Protein AF-A0A139DCT4-F1 (afdb_monomer_lite)

pLDDT: mean 80.76, std 13.44, range [43.94, 94.69]

Foldseek 3Di:
DDPDPDPVPPDPDPVVVVVVCCCVCPVPVVVVVVLVVVPVLDDPQLNVLVVLVPVLVVVVVCCVPVVDPDPVVVSVVSVVVSVVSVVVVCVVPVPSVVVPDDD

Structure (mmCIF, N/CA/C/O backbone):
data_AF-A0A139DCT4-F1
#
_entry.id   AF-A0A139DCT4-F1
#
loop_
_atom_site.group_PDB
_atom_site.id
_atom_site.type_symbol
_atom_site.label_atom_id
_atom_site.label_alt_id
_atom_site.label_comp_id
_atom_site.label_asym_id
_atom_site.label_entity_id
_atom_site.label_seq_id
_atom_site.pdbx_PDB_ins_code
_atom_site.Cartn_x
_atom_site.Cartn_y
_atom_site.Cartn_z
_atom_site.occupancy
_atom_site.B_iso_or_equiv
_atom_site.auth_seq_id
_atom_site.auth_comp_id
_atom_site.auth_asym_id
_atom_site.auth_atom_id
_atom_site.pdbx_PDB_model_num
ATOM 1 N N . MET A 1 1 ? -14.562 35.266 15.295 1.00 49.62 1 MET A N 1
ATOM 2 C CA . MET A 1 1 ? -15.262 34.018 15.676 1.00 49.62 1 MET A CA 1
ATOM 3 C C . MET A 1 1 ? -14.302 33.148 16.478 1.00 49.62 1 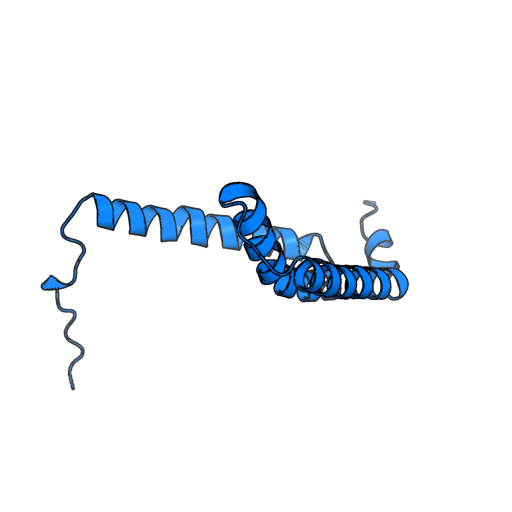MET A C 1
ATOM 5 O O . MET A 1 1 ? -13.310 32.714 15.906 1.00 49.62 1 MET A O 1
ATOM 9 N N . PRO A 1 2 ? -14.507 32.954 17.790 1.00 57.81 2 PRO A N 1
ATOM 10 C CA . PRO A 1 2 ? -13.629 32.113 18.595 1.00 57.81 2 PRO A CA 1
ATOM 11 C C . PRO A 1 2 ? -13.945 30.627 18.357 1.00 57.81 2 PRO A C 1
ATOM 13 O O . PRO A 1 2 ? -15.036 30.165 18.681 1.00 57.81 2 PRO A O 1
ATOM 16 N N . CYS A 1 3 ? -12.983 29.873 17.817 1.00 59.62 3 CYS A N 1
ATOM 17 C CA . CYS A 1 3 ? -12.980 28.406 17.863 1.00 59.62 3 CYS A CA 1
ATOM 18 C C . CYS A 1 3 ? -12.785 27.962 19.320 1.00 59.62 3 CYS A C 1
ATOM 20 O O . CYS A 1 3 ? -11.666 27.695 19.763 1.00 59.62 3 CYS A O 1
ATOM 22 N N . ARG A 1 4 ? -13.867 27.933 20.101 1.00 64.62 4 ARG A N 1
ATOM 23 C CA . ARG A 1 4 ? -13.858 27.348 21.442 1.00 64.62 4 ARG A CA 1
ATOM 24 C C . ARG A 1 4 ? -13.699 25.835 21.271 1.00 64.62 4 ARG A C 1
ATOM 26 O O . ARG A 1 4 ? -14.494 25.208 20.580 1.00 64.62 4 ARG A O 1
ATOM 33 N N . ARG A 1 5 ? -12.649 25.240 21.849 1.00 61.59 5 ARG A N 1
ATOM 34 C CA . ARG A 1 5 ? -12.577 23.776 21.984 1.00 61.59 5 ARG A CA 1
ATOM 35 C C . ARG A 1 5 ? -13.727 23.350 22.891 1.00 61.59 5 ARG A C 1
ATOM 37 O O . ARG A 1 5 ? -13.648 23.525 24.105 1.00 61.59 5 ARG A O 1
ATOM 44 N N . ASP A 1 6 ? -14.787 22.817 22.303 1.00 62.22 6 ASP A N 1
ATOM 45 C CA . ASP A 1 6 ? -15.909 22.265 23.050 1.00 62.22 6 ASP A CA 1
ATOM 46 C C . ASP A 1 6 ? -15.479 20.943 23.693 1.00 62.22 6 ASP A C 1
ATOM 48 O O . ASP A 1 6 ? -15.420 19.902 23.036 1.00 62.22 6 ASP A O 1
ATOM 52 N N . ALA A 1 7 ? -15.185 20.973 24.995 1.00 65.62 7 ALA A N 1
ATOM 53 C CA . ALA A 1 7 ? -14.826 19.781 25.768 1.00 65.62 7 ALA A CA 1
ATOM 54 C C . ALA A 1 7 ? -15.930 18.700 25.753 1.00 65.62 7 ALA A C 1
ATOM 56 O O . ALA A 1 7 ? -15.646 17.531 25.981 1.00 65.62 7 ALA A O 1
ATOM 57 N N . GLY A 1 8 ? -17.173 19.060 25.410 1.00 65.81 8 GLY A N 1
ATOM 58 C CA . GLY A 1 8 ? -18.281 18.116 25.219 1.00 65.81 8 GLY A CA 1
ATOM 59 C C . GLY A 1 8 ? -18.186 17.241 23.961 1.00 65.81 8 GLY A C 1
ATOM 60 O O . GLY A 1 8 ? -18.972 16.311 23.824 1.00 65.81 8 GLY A O 1
ATOM 61 N N . LYS A 1 9 ? -17.243 17.509 23.044 1.00 67.56 9 LYS A N 1
ATOM 62 C CA . LYS A 1 9 ? -16.959 16.654 21.873 1.00 67.56 9 LYS A CA 1
ATOM 63 C C . LYS A 1 9 ? -15.781 15.703 22.089 1.00 67.56 9 LYS A C 1
ATOM 65 O O . LYS A 1 9 ? -15.362 15.025 21.152 1.00 67.56 9 LYS A O 1
ATOM 70 N N . LEU A 1 10 ? -15.225 15.671 23.301 1.00 75.00 10 LEU A N 1
ATOM 71 C CA . LEU A 1 10 ? -14.213 14.689 23.663 1.00 75.00 10 LEU A CA 1
ATOM 72 C C . LEU A 1 10 ? -14.849 13.295 23.738 1.00 75.00 10 LEU A C 1
ATOM 74 O O . LEU A 1 10 ? -16.020 13.170 24.107 1.00 75.00 10 LEU A O 1
ATOM 78 N N . PRO A 1 11 ? -14.088 12.245 23.399 1.00 73.50 11 PRO A N 1
ATOM 79 C CA . PRO A 1 11 ? -14.596 10.896 23.491 1.00 73.50 11 PRO A CA 1
ATOM 80 C C . PRO A 1 11 ? -14.958 10.565 24.938 1.00 73.50 11 PRO A C 1
ATOM 82 O O . PRO A 1 11 ? -14.149 10.708 25.854 1.00 73.50 11 PRO A O 1
ATOM 85 N N . SER A 1 12 ? -16.201 10.151 25.142 1.00 80.00 12 SER A N 1
ATOM 86 C CA . SER A 1 12 ? -16.780 9.899 26.462 1.00 80.00 12 SER A CA 1
ATOM 87 C C . SER A 1 12 ? -16.707 8.427 26.861 1.00 80.00 12 SER A C 1
ATOM 89 O O . SER A 1 12 ? -16.908 8.095 28.026 1.00 80.00 12 SER A O 1
ATOM 91 N N . THR A 1 13 ? -16.391 7.537 25.915 1.00 88.25 13 THR A N 1
ATOM 92 C CA . THR A 1 13 ? -16.338 6.088 26.144 1.00 88.25 13 THR A CA 1
ATOM 93 C C . THR A 1 13 ? -14.915 5.537 25.996 1.00 88.25 13 THR A C 1
ATOM 95 O O . THR A 1 13 ? -14.175 5.992 25.116 1.00 88.25 13 THR A O 1
ATOM 98 N N . PRO A 1 14 ? -14.527 4.513 26.784 1.00 89.00 14 PRO A N 1
ATOM 99 C CA . PRO A 1 14 ? -13.235 3.836 26.639 1.00 89.00 14 PRO A CA 1
ATOM 100 C C . PRO A 1 14 ? -12.985 3.310 25.220 1.00 89.00 14 PRO A C 1
ATOM 102 O O . PRO A 1 14 ? -11.859 3.350 24.732 1.00 89.00 14 PRO A O 1
ATOM 105 N N . THR A 1 15 ? -14.039 2.883 24.519 1.00 89.81 15 THR A N 1
ATOM 106 C CA . THR A 1 15 ? -13.957 2.402 23.134 1.00 89.81 15 THR A CA 1
ATOM 107 C C . THR A 1 15 ? -13.519 3.493 22.161 1.00 89.81 15 THR A C 1
ATOM 109 O O . THR A 1 15 ? -12.676 3.237 21.308 1.00 89.81 15 THR A O 1
ATOM 112 N N . GLN A 1 16 ? -14.033 4.721 22.282 1.00 89.38 16 GLN A N 1
ATOM 113 C CA . GLN A 1 16 ? -13.613 5.818 21.402 1.00 89.38 16 GLN A CA 1
ATOM 114 C C . GLN A 1 16 ? -12.148 6.208 21.644 1.00 89.38 16 GLN A C 1
ATOM 116 O O . GLN A 1 16 ? -11.419 6.471 20.689 1.00 89.38 16 GLN A O 1
ATOM 121 N N . TRP A 1 17 ? -11.693 6.175 22.900 1.00 93.12 17 TRP A N 1
ATOM 122 C CA . TRP A 1 17 ? -10.274 6.337 23.229 1.00 93.12 17 TRP A CA 1
ATOM 123 C C . TRP A 1 17 ? -9.417 5.210 22.653 1.00 93.12 17 TRP A C 1
ATOM 125 O O . TRP A 1 17 ? -8.365 5.479 22.077 1.00 93.12 17 TRP A O 1
ATOM 135 N N . GLY A 1 18 ? -9.894 3.966 22.735 1.00 93.44 18 GLY A N 1
ATOM 136 C CA . GLY A 1 18 ? -9.250 2.809 22.115 1.00 93.44 18 GLY A CA 1
ATOM 137 C C . GLY A 1 18 ? -9.121 2.948 20.596 1.00 93.44 18 GLY A C 1
ATOM 138 O O . GLY A 1 18 ? -8.047 2.709 20.050 1.00 93.44 18 GLY A O 1
ATOM 139 N N . ILE A 1 19 ? -10.175 3.409 19.913 1.00 93.50 19 ILE A N 1
ATOM 140 C CA . ILE A 1 19 ? -10.151 3.671 18.466 1.00 93.50 19 ILE A CA 1
ATOM 141 C C . ILE A 1 19 ? -9.129 4.761 18.129 1.00 93.50 19 ILE A C 1
ATOM 143 O O . ILE A 1 19 ? -8.346 4.580 17.203 1.00 93.50 19 ILE A O 1
ATOM 147 N N . LEU A 1 20 ? -9.083 5.869 18.876 1.00 92.19 20 LEU A N 1
ATOM 148 C CA . LEU A 1 20 ? -8.090 6.925 18.646 1.00 92.19 20 LEU A CA 1
ATOM 149 C C . LEU A 1 20 ? -6.658 6.432 18.869 1.00 92.19 20 LEU A C 1
ATOM 151 O O . LEU A 1 20 ? -5.779 6.732 18.061 1.00 92.19 20 LEU A O 1
ATOM 155 N N . ALA A 1 21 ? -6.428 5.652 19.926 1.00 93.50 21 ALA A N 1
ATOM 156 C CA . ALA A 1 21 ? -5.127 5.048 20.187 1.00 93.50 21 ALA A CA 1
ATOM 157 C C . ALA A 1 21 ? -4.716 4.108 19.043 1.00 93.50 21 ALA A C 1
ATOM 159 O O . ALA A 1 21 ? -3.590 4.185 18.557 1.00 93.50 21 ALA A O 1
ATOM 160 N N . TRP A 1 22 ? -5.641 3.278 18.555 1.00 94.19 22 TRP A N 1
ATOM 161 C CA . TRP A 1 22 ? -5.407 2.393 17.415 1.00 94.19 22 TRP A CA 1
ATOM 162 C C . TRP A 1 22 ? -5.124 3.160 16.117 1.00 94.19 22 TRP A C 1
ATOM 164 O O . TRP A 1 22 ? -4.139 2.880 15.432 1.00 94.19 22 TRP A O 1
ATOM 174 N N . LEU A 1 23 ? -5.950 4.154 15.783 1.00 94.31 23 LEU A N 1
ATOM 175 C CA . LEU A 1 23 ? -5.781 4.972 14.580 1.00 94.31 23 LEU A CA 1
ATOM 176 C C . LEU A 1 23 ? -4.469 5.766 14.610 1.00 94.31 23 LEU A C 1
ATOM 178 O O . LEU A 1 23 ? -3.795 5.887 13.585 1.00 94.31 23 LEU A O 1
ATOM 182 N N . GLY A 1 24 ? -4.090 6.284 15.778 1.00 93.44 24 GLY A N 1
ATOM 183 C CA . GLY A 1 24 ? -2.855 7.037 15.967 1.00 93.44 24 GL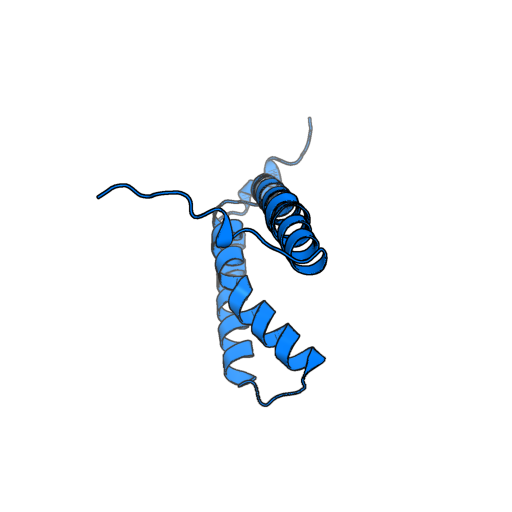Y A CA 1
ATOM 184 C C . GLY A 1 24 ? -1.610 6.154 15.917 1.00 93.44 24 GLY A C 1
ATOM 185 O O . GLY A 1 24 ? -0.695 6.424 15.144 1.00 93.44 24 GLY A O 1
ATOM 186 N N . LEU A 1 25 ? -1.568 5.086 16.716 1.00 92.94 25 LEU A N 1
ATOM 187 C CA . LEU A 1 25 ? -0.368 4.261 16.873 1.00 92.94 25 LEU A CA 1
ATOM 188 C C . LEU A 1 25 ? -0.222 3.222 15.762 1.00 92.94 25 LEU A C 1
ATOM 190 O O . LEU A 1 25 ? 0.822 3.154 15.117 1.00 92.94 25 LEU A O 1
ATOM 194 N N . ALA A 1 26 ? -1.257 2.414 15.530 1.00 92.12 26 ALA A N 1
ATOM 195 C CA . ALA A 1 26 ? -1.183 1.316 14.577 1.00 92.12 26 ALA A CA 1
ATOM 196 C C . ALA A 1 26 ? -1.396 1.821 13.148 1.00 92.12 26 ALA A C 1
ATOM 198 O O . ALA A 1 26 ? -0.490 1.731 12.324 1.00 92.12 26 ALA A O 1
ATOM 199 N N . ALA A 1 27 ? -2.561 2.398 12.844 1.00 92.50 27 ALA A N 1
ATOM 200 C CA . ALA A 1 27 ? -2.874 2.768 11.463 1.00 92.50 27 ALA A CA 1
ATOM 201 C C . ALA A 1 27 ? -1.933 3.865 10.931 1.00 92.50 27 ALA A C 1
ATOM 203 O O . ALA A 1 27 ? -1.369 3.718 9.849 1.00 92.50 27 ALA A O 1
ATOM 204 N N . SER A 1 28 ? -1.720 4.934 11.705 1.00 91.25 28 SER A N 1
ATOM 205 C CA . SER A 1 28 ? -0.877 6.057 11.279 1.00 91.25 28 SER A CA 1
ATOM 206 C C . SER A 1 28 ? 0.594 5.846 11.625 1.00 91.25 28 SER A C 1
ATOM 208 O O . SER A 1 28 ? 1.437 5.899 10.736 1.00 91.25 28 SER A O 1
ATOM 210 N N . GLY A 1 29 ? 0.921 5.594 12.895 1.00 93.19 29 GLY A N 1
ATOM 211 C CA . GLY A 1 29 ? 2.307 5.481 13.353 1.00 93.19 29 GLY A CA 1
ATOM 212 C C . GLY A 1 29 ? 3.071 4.358 12.654 1.00 93.19 29 GLY A C 1
ATOM 213 O O . GLY A 1 29 ? 4.077 4.609 11.987 1.00 93.19 29 GLY A O 1
ATOM 214 N N . LEU A 1 30 ? 2.569 3.124 12.749 1.00 94.69 30 LEU A N 1
ATOM 215 C CA . LEU A 1 30 ? 3.196 1.977 12.092 1.00 94.69 30 LEU A CA 1
ATOM 216 C C . LEU A 1 30 ? 3.076 2.063 10.564 1.00 94.69 30 LEU A C 1
ATOM 218 O O . LEU A 1 30 ? 4.046 1.770 9.865 1.00 94.69 30 LEU A O 1
ATOM 222 N N . GLY A 1 31 ? 1.928 2.510 10.045 1.00 91.88 31 GLY A N 1
ATOM 223 C CA . GLY A 1 31 ? 1.712 2.679 8.606 1.00 91.88 31 GLY A CA 1
ATOM 224 C C . GLY A 1 31 ? 2.725 3.626 7.958 1.00 91.88 31 GLY A C 1
ATOM 225 O O . GLY A 1 31 ? 3.390 3.255 6.990 1.00 91.88 31 GLY A O 1
ATOM 226 N N . LEU A 1 32 ? 2.912 4.821 8.527 1.00 92.38 32 LEU A N 1
ATOM 227 C CA . LEU A 1 32 ? 3.874 5.807 8.029 1.00 92.38 32 LEU A CA 1
ATOM 228 C C . LEU A 1 32 ? 5.320 5.345 8.214 1.00 92.38 32 LEU A C 1
ATOM 230 O O . LEU A 1 32 ? 6.147 5.572 7.332 1.00 92.38 32 LEU A O 1
ATOM 234 N N . TYR A 1 33 ? 5.634 4.670 9.323 1.00 93.19 33 TYR A N 1
ATOM 235 C CA . TYR A 1 33 ? 6.965 4.100 9.530 1.00 93.19 33 TYR A CA 1
ATOM 236 C C . TYR A 1 33 ? 7.315 3.071 8.446 1.00 93.19 33 TYR A C 1
ATOM 238 O O . TYR A 1 33 ? 8.379 3.160 7.831 1.00 93.19 33 TYR A O 1
ATOM 246 N N . LEU A 1 34 ? 6.415 2.120 8.177 1.00 92.12 34 LEU A N 1
ATOM 247 C CA . LEU A 1 34 ? 6.617 1.095 7.152 1.00 92.12 34 LEU A CA 1
ATOM 248 C C . LEU A 1 34 ? 6.669 1.703 5.745 1.00 92.12 34 LEU A C 1
ATOM 250 O O . LEU A 1 34 ? 7.524 1.306 4.955 1.00 92.12 34 LEU A O 1
ATOM 254 N N . TRP A 1 35 ? 5.821 2.694 5.450 1.00 89.44 35 TRP A N 1
ATOM 255 C CA . TRP A 1 35 ? 5.834 3.404 4.168 1.00 89.44 35 TRP A CA 1
ATOM 256 C C . TRP A 1 35 ? 7.152 4.154 3.935 1.00 89.44 35 TRP A C 1
ATOM 258 O O . TRP A 1 35 ? 7.777 3.995 2.887 1.00 89.44 35 TRP A O 1
ATOM 268 N N . ASN A 1 36 ? 7.629 4.905 4.934 1.00 92.12 36 ASN A N 1
ATOM 269 C CA . ASN A 1 36 ? 8.895 5.637 4.850 1.00 92.12 36 ASN A CA 1
ATOM 270 C C . ASN A 1 36 ? 10.095 4.692 4.739 1.00 92.12 36 ASN A C 1
ATOM 272 O O . ASN A 1 36 ? 10.994 4.927 3.936 1.00 92.12 36 ASN A O 1
ATOM 276 N N . ARG A 1 37 ? 10.099 3.588 5.494 1.00 90.88 37 ARG A N 1
ATOM 277 C CA . ARG A 1 37 ? 11.134 2.555 5.367 1.00 90.88 37 ARG A CA 1
ATOM 278 C C . ARG A 1 37 ? 11.122 1.914 3.978 1.00 90.88 37 ARG A C 1
ATOM 280 O O . ARG A 1 37 ? 12.188 1.680 3.419 1.00 90.88 37 ARG A O 1
ATOM 287 N N . GLY A 1 38 ? 9.934 1.665 3.424 1.00 86.25 38 GLY A N 1
ATOM 288 C CA . GLY A 1 38 ? 9.735 1.192 2.054 1.00 86.25 38 GLY A CA 1
ATOM 289 C C . GLY A 1 38 ? 10.331 2.149 1.023 1.00 86.25 38 GLY A C 1
ATOM 290 O O . GLY A 1 38 ? 11.090 1.725 0.157 1.00 86.25 38 GLY A O 1
ATOM 291 N N . ALA A 1 39 ? 10.075 3.448 1.173 1.00 88.56 39 ALA A N 1
ATOM 292 C CA . ALA A 1 39 ? 10.624 4.491 0.309 1.00 88.56 39 ALA A CA 1
ATOM 293 C C . ALA A 1 39 ? 12.163 4.553 0.313 1.00 88.56 39 ALA A C 1
ATOM 295 O O . ALA A 1 39 ? 12.751 4.986 -0.671 1.00 88.56 39 ALA A O 1
ATOM 296 N N . CYS A 1 40 ? 12.826 4.094 1.380 1.00 87.50 40 CYS A N 1
ATOM 297 C CA . CYS A 1 40 ? 14.287 3.999 1.423 1.00 87.50 40 CYS A CA 1
ATOM 298 C C . CYS A 1 40 ? 14.856 2.776 0.683 1.00 87.50 40 CYS A C 1
ATOM 300 O O . CYS A 1 40 ? 16.041 2.774 0.361 1.00 87.50 40 CYS A O 1
ATOM 302 N N . VAL A 1 41 ? 14.058 1.728 0.449 1.00 84.38 41 VAL A N 1
ATOM 303 C CA . VAL A 1 41 ? 14.518 0.472 -0.179 1.00 84.38 41 VAL A CA 1
ATOM 304 C C . VAL A 1 41 ? 14.109 0.330 -1.648 1.00 84.38 41 VAL A C 1
ATOM 306 O O . VAL A 1 41 ? 14.604 -0.572 -2.322 1.00 84.38 41 VAL A O 1
ATOM 309 N N . VAL A 1 42 ? 13.237 1.205 -2.158 1.00 84.44 42 VAL A N 1
ATOM 310 C CA . VAL A 1 42 ? 12.789 1.214 -3.562 1.00 84.44 42 VAL A CA 1
ATOM 311 C C . VAL A 1 42 ? 13.088 2.549 -4.240 1.00 84.44 42 VAL A C 1
ATOM 313 O O . VAL A 1 42 ? 13.304 3.563 -3.582 1.00 84.44 42 VAL A O 1
ATOM 316 N N . ASP A 1 43 ? 13.098 2.568 -5.572 1.00 86.44 43 ASP A N 1
ATOM 317 C CA . ASP A 1 43 ? 13.239 3.805 -6.336 1.00 86.44 43 ASP A CA 1
ATOM 318 C C . ASP A 1 43 ? 11.949 4.650 -6.330 1.00 86.44 43 ASP A C 1
ATOM 320 O O . ASP A 1 43 ? 10.842 4.160 -6.089 1.00 86.44 43 ASP A O 1
ATOM 324 N N . ALA A 1 44 ? 12.093 5.939 -6.649 1.00 85.00 44 ALA A N 1
ATOM 325 C CA . ALA A 1 44 ? 10.985 6.894 -6.663 1.00 85.00 44 ALA A CA 1
ATOM 326 C C . ALA A 1 44 ? 9.853 6.506 -7.633 1.00 85.00 44 ALA A C 1
ATOM 328 O O . ALA A 1 44 ? 8.688 6.801 -7.363 1.00 85.00 44 ALA A O 1
ATOM 329 N N . GLY A 1 45 ? 10.170 5.835 -8.745 1.00 83.81 45 GLY A N 1
ATOM 330 C CA . GLY A 1 45 ? 9.164 5.400 -9.707 1.00 83.81 45 GLY A CA 1
ATOM 331 C C . GLY A 1 45 ? 8.366 4.202 -9.197 1.00 83.81 45 GLY A C 1
ATOM 332 O O . GLY A 1 45 ? 7.139 4.227 -9.263 1.00 83.81 45 GLY A O 1
ATOM 333 N N . THR A 1 46 ? 9.022 3.215 -8.583 1.00 86.44 46 THR A N 1
ATOM 334 C CA . THR A 1 46 ? 8.331 2.131 -7.868 1.00 86.44 46 THR A CA 1
ATOM 335 C C . THR A 1 46 ? 7.415 2.682 -6.769 1.00 86.44 46 THR A C 1
ATOM 337 O O . THR A 1 46 ? 6.264 2.252 -6.659 1.00 86.44 46 THR A O 1
ATOM 340 N N . LEU A 1 47 ? 7.864 3.678 -5.995 1.00 88.44 47 LEU A N 1
ATOM 341 C CA . LEU A 1 47 ? 7.049 4.294 -4.939 1.00 88.44 47 LEU A CA 1
ATOM 342 C C . LEU A 1 47 ? 5.797 4.996 -5.498 1.00 88.44 47 LEU A C 1
ATOM 344 O O . LEU A 1 47 ? 4.703 4.858 -4.945 1.00 88.44 47 LEU A O 1
ATOM 348 N N . ALA A 1 48 ? 5.937 5.701 -6.625 1.00 86.81 48 ALA A N 1
ATOM 349 C CA . ALA A 1 48 ? 4.821 6.342 -7.318 1.00 86.81 48 ALA A CA 1
ATOM 350 C C . ALA A 1 48 ? 3.798 5.321 -7.849 1.00 86.81 48 ALA A C 1
ATOM 352 O O . ALA A 1 48 ? 2.587 5.545 -7.765 1.00 86.81 48 ALA A O 1
ATOM 353 N N . VAL A 1 49 ? 4.263 4.171 -8.347 1.00 88.44 49 VAL A N 1
ATOM 354 C CA . VAL A 1 49 ? 3.373 3.096 -8.806 1.00 88.44 49 VAL A CA 1
ATOM 355 C C . VAL A 1 49 ? 2.652 2.430 -7.628 1.00 88.44 49 VAL A C 1
ATOM 357 O O . VAL A 1 49 ? 1.443 2.216 -7.696 1.00 88.44 49 VAL A O 1
ATOM 360 N N . MET A 1 50 ? 3.346 2.177 -6.514 1.00 88.00 50 MET A N 1
ATOM 361 C CA . MET A 1 50 ? 2.745 1.594 -5.305 1.00 88.00 50 MET A CA 1
ATOM 362 C C . MET A 1 50 ? 1.658 2.471 -4.680 1.00 88.00 50 MET A C 1
ATOM 364 O O . MET A 1 50 ? 0.694 1.935 -4.138 1.00 88.00 50 MET A O 1
ATOM 368 N N . ASN A 1 51 ? 1.744 3.798 -4.804 1.00 89.88 51 ASN A N 1
ATOM 369 C CA . ASN A 1 51 ? 0.682 4.695 -4.336 1.00 89.88 51 ASN A CA 1
ATOM 370 C C . ASN A 1 51 ? -0.675 4.386 -5.006 1.00 89.88 51 ASN A C 1
ATOM 372 O O . ASN A 1 51 ? -1.717 4.390 -4.355 1.00 89.88 51 ASN A O 1
ATOM 376 N N . ASN A 1 52 ? -0.647 4.006 -6.286 1.00 90.00 52 ASN A N 1
ATOM 377 C CA . ASN A 1 52 ? -1.840 3.649 -7.055 1.00 90.00 52 ASN A CA 1
ATOM 378 C C . ASN A 1 52 ? -2.319 2.206 -6.807 1.00 90.00 52 ASN A C 1
ATOM 380 O O . ASN A 1 52 ? -3.443 1.859 -7.168 1.00 90.00 52 ASN A O 1
ATOM 384 N N . ALA A 1 53 ? -1.505 1.364 -6.162 1.00 88.81 53 ALA A N 1
ATOM 385 C CA . ALA A 1 53 ? -1.844 -0.031 -5.878 1.00 88.81 53 ALA A CA 1
ATOM 386 C C . ALA A 1 53 ? -2.834 -0.203 -4.714 1.00 88.81 53 ALA A C 1
ATOM 388 O O . ALA A 1 53 ? -3.452 -1.261 -4.590 1.00 88.81 53 ALA A O 1
ATOM 389 N N . LEU A 1 54 ? -3.041 0.834 -3.895 1.00 88.62 54 LEU A N 1
ATOM 390 C CA . LEU A 1 54 ? -3.941 0.776 -2.741 1.00 88.62 54 LEU A CA 1
ATOM 391 C C . LEU A 1 54 ? -5.394 0.472 -3.143 1.00 88.62 54 LEU A C 1
ATOM 393 O O . LEU A 1 54 ? -6.056 -0.347 -2.508 1.00 88.62 54 LEU A O 1
ATOM 397 N N . VAL A 1 55 ? -5.882 1.110 -4.210 1.00 87.62 55 VAL A N 1
ATOM 398 C CA . VAL A 1 55 ? -7.262 0.952 -4.696 1.00 87.62 55 VAL A CA 1
ATOM 399 C C . VAL A 1 55 ? -7.558 -0.493 -5.133 1.00 87.62 55 VAL A C 1
ATOM 401 O O . VAL A 1 55 ? -8.500 -1.087 -4.599 1.00 87.62 55 VAL A O 1
ATOM 404 N N . PRO A 1 56 ? -6.779 -1.114 -6.043 1.00 85.44 56 PRO A N 1
ATOM 405 C CA . PRO A 1 56 ? -7.007 -2.505 -6.429 1.00 85.44 56 PRO A CA 1
ATOM 406 C C . PRO A 1 56 ? -6.753 -3.494 -5.286 1.00 85.44 56 PRO A C 1
ATOM 408 O O . PRO A 1 56 ? -7.478 -4.482 -5.187 1.00 85.44 56 PRO A O 1
ATOM 411 N N . ALA A 1 57 ? -5.798 -3.227 -4.388 1.00 88.75 57 ALA A N 1
ATOM 412 C CA . ALA A 1 57 ? -5.594 -4.058 -3.202 1.00 88.75 57 ALA A CA 1
ATOM 413 C C . ALA A 1 57 ? -6.834 -4.066 -2.289 1.00 88.75 57 ALA A C 1
ATOM 415 O O . ALA A 1 57 ? -7.265 -5.128 -1.842 1.00 88.75 57 ALA A O 1
ATOM 416 N N . GLY A 1 58 ? -7.457 -2.902 -2.070 1.00 87.06 58 GLY A N 1
ATOM 417 C CA . GLY A 1 58 ? -8.705 -2.794 -1.312 1.00 87.06 58 GLY A CA 1
ATOM 418 C C . GLY A 1 58 ? -9.861 -3.562 -1.959 1.00 87.06 58 GLY A C 1
ATOM 419 O O . GLY A 1 58 ? -10.600 -4.264 -1.266 1.00 87.06 58 GLY A O 1
ATOM 420 N N . LEU A 1 59 ? -9.984 -3.497 -3.290 1.00 87.56 59 LEU A N 1
ATOM 421 C CA . LEU A 1 59 ? -11.004 -4.254 -4.021 1.00 87.56 59 LEU A CA 1
ATOM 422 C C . LEU A 1 59 ? -10.778 -5.771 -3.917 1.00 87.56 59 LEU A C 1
ATOM 424 O O . LEU A 1 59 ? -11.741 -6.515 -3.744 1.00 87.56 59 LEU A O 1
ATOM 428 N N . LEU A 1 60 ? -9.522 -6.222 -3.967 1.00 86.75 60 LEU A N 1
ATOM 429 C CA . LEU A 1 60 ? -9.153 -7.631 -3.824 1.00 86.75 60 LEU A CA 1
ATOM 430 C C . LEU A 1 60 ? -9.475 -8.178 -2.424 1.00 86.75 60 LEU A C 1
ATOM 432 O O . LEU A 1 60 ? -10.046 -9.260 -2.315 1.00 86.75 60 LEU A O 1
ATOM 436 N N . VAL A 1 61 ? -9.186 -7.420 -1.359 1.00 88.00 61 VAL A N 1
ATOM 437 C CA . VAL A 1 61 ? -9.565 -7.791 0.021 1.00 88.00 61 VAL A CA 1
ATOM 438 C C . VAL A 1 61 ? -11.085 -7.880 0.169 1.00 88.00 61 VAL A C 1
ATOM 440 O O . VAL A 1 61 ? -11.593 -8.822 0.776 1.00 88.00 61 VAL A O 1
ATOM 443 N N . ASN A 1 62 ? -11.822 -6.936 -0.422 1.00 86.56 62 ASN A N 1
ATOM 444 C CA . ASN A 1 62 ? -13.283 -6.960 -0.419 1.00 86.56 62 ASN A CA 1
ATOM 445 C C . ASN A 1 62 ? -13.843 -8.206 -1.132 1.00 86.56 62 ASN A C 1
ATOM 447 O O . ASN A 1 62 ? -14.766 -8.841 -0.629 1.00 86.56 62 ASN A O 1
ATOM 451 N N . LEU A 1 63 ? -13.253 -8.587 -2.269 1.00 84.31 63 LEU A N 1
ATOM 452 C CA . LEU A 1 63 ? -13.588 -9.812 -3.002 1.00 84.31 63 LEU A CA 1
ATOM 453 C C . LEU A 1 63 ? -13.316 -11.065 -2.160 1.00 84.31 63 LEU A C 1
ATOM 455 O O . LEU A 1 63 ? -14.174 -11.936 -2.071 1.00 84.31 63 LEU A O 1
ATOM 459 N N . LEU A 1 64 ? -12.152 -11.132 -1.506 1.00 85.00 64 LEU A N 1
ATOM 460 C CA . LEU A 1 64 ? -11.726 -12.302 -0.737 1.00 85.00 64 LEU A CA 1
ATOM 461 C C . LEU A 1 64 ? -12.591 -12.548 0.507 1.00 85.00 64 LEU A C 1
ATOM 463 O O . LEU A 1 64 ? -12.868 -13.697 0.836 1.00 85.00 64 LEU A O 1
ATOM 467 N N . ILE A 1 65 ? -13.001 -11.485 1.208 1.00 86.25 65 ILE A N 1
ATOM 468 C CA . ILE A 1 65 ? -13.740 -11.612 2.474 1.00 86.25 65 ILE A CA 1
ATOM 469 C C . ILE A 1 65 ? -15.255 -11.673 2.245 1.00 86.25 65 ILE A C 1
ATOM 471 O O . ILE A 1 65 ? -15.946 -12.424 2.929 1.00 86.25 65 ILE A O 1
ATOM 475 N N . TRP A 1 66 ? -15.785 -10.896 1.296 1.00 81.38 66 TRP A N 1
ATOM 476 C CA . TRP A 1 66 ? -17.233 -10.745 1.104 1.00 81.38 66 TRP A CA 1
ATOM 477 C C . TRP A 1 66 ? -17.775 -11.371 -0.189 1.00 81.38 66 TRP A C 1
ATOM 479 O O . TRP A 1 66 ? -18.979 -11.273 -0.415 1.00 81.38 66 TRP A O 1
ATOM 489 N N . ASN A 1 67 ? -16.927 -12.002 -1.020 1.00 69.75 67 ASN A N 1
ATOM 490 C CA . ASN A 1 67 ? -17.264 -12.671 -2.293 1.00 69.75 67 ASN A CA 1
ATOM 491 C C . ASN A 1 67 ? -18.343 -11.940 -3.111 1.00 69.75 67 ASN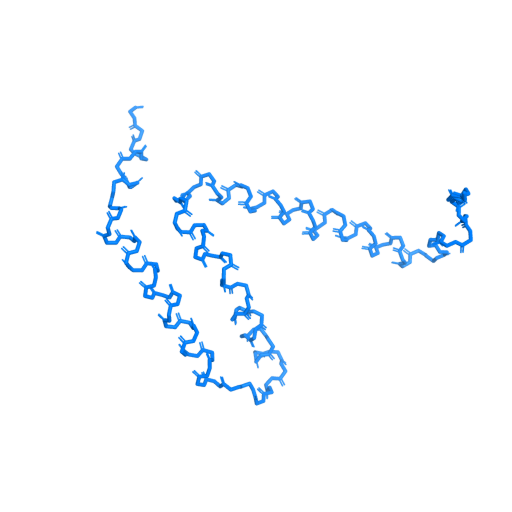 A C 1
ATOM 493 O O . ASN A 1 67 ? -19.290 -12.539 -3.619 1.00 69.75 67 ASN A O 1
ATOM 497 N N . ARG A 1 68 ? -18.232 -10.611 -3.167 1.00 66.25 68 ARG A N 1
ATOM 498 C CA . ARG A 1 68 ? -19.192 -9.740 -3.844 1.00 66.25 68 ARG A CA 1
ATOM 499 C C . ARG A 1 68 ? -18.789 -9.595 -5.304 1.00 66.25 68 ARG A C 1
ATOM 501 O O . ARG A 1 68 ? -17.591 -9.631 -5.575 1.00 66.25 68 ARG A O 1
ATOM 508 N N . ASP A 1 69 ? -19.762 -9.392 -6.196 1.00 62.41 69 ASP A N 1
ATOM 509 C CA . ASP A 1 69 ? -19.595 -9.118 -7.635 1.00 62.41 69 ASP A CA 1
ATOM 510 C C . ASP A 1 69 ? -18.788 -7.831 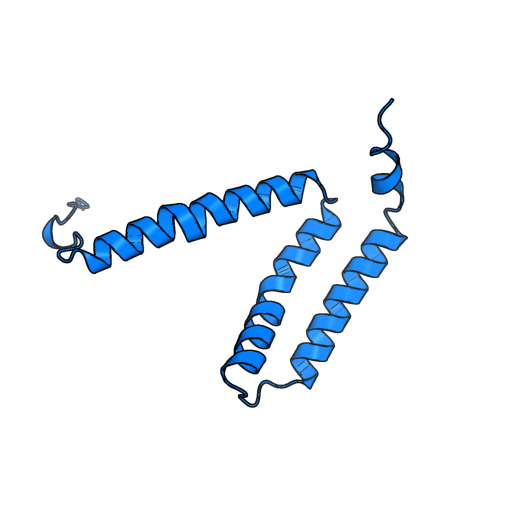-7.892 1.00 62.41 69 ASP A C 1
ATOM 512 O O . ASP A 1 69 ? -19.278 -6.827 -8.407 1.00 62.41 69 ASP A O 1
ATOM 516 N N . ALA A 1 70 ? -17.530 -7.809 -7.471 1.00 63.62 70 ALA A N 1
ATOM 517 C CA . ALA A 1 70 ? -16.577 -6.834 -7.930 1.00 63.62 70 ALA A CA 1
ATOM 518 C C . ALA A 1 70 ? -16.234 -7.205 -9.366 1.00 63.62 70 ALA A C 1
ATOM 520 O O . ALA A 1 70 ? -15.958 -8.361 -9.684 1.00 63.62 70 ALA A O 1
ATOM 521 N N . ASP A 1 71 ? -16.266 -6.190 -10.215 1.00 72.38 71 ASP A N 1
ATOM 522 C CA . ASP A 1 71 ? -15.985 -6.258 -11.639 1.00 72.38 71 ASP A CA 1
ATOM 523 C C . ASP A 1 71 ? -14.552 -6.796 -11.846 1.00 72.38 71 ASP A C 1
ATOM 525 O O . ASP A 1 71 ? -13.574 -6.042 -11.888 1.00 72.38 71 ASP A O 1
ATOM 529 N N . LEU A 1 72 ? -14.404 -8.126 -11.896 1.00 80.00 72 LEU A N 1
ATOM 530 C CA . LEU A 1 72 ? -13.107 -8.814 -11.900 1.00 80.00 72 LEU A CA 1
ATOM 531 C C . LEU A 1 72 ? -12.268 -8.375 -13.103 1.00 80.00 72 LEU A C 1
ATOM 533 O O . LEU A 1 72 ? -11.046 -8.279 -13.027 1.00 80.00 72 LEU A O 1
ATOM 537 N N . LEU A 1 73 ? -12.954 -8.010 -14.186 1.00 81.94 73 LEU A N 1
ATOM 538 C CA . LEU A 1 73 ? -12.379 -7.416 -15.380 1.00 81.94 73 LEU A CA 1
ATOM 539 C C . LEU A 1 73 ? -11.738 -6.048 -15.094 1.00 81.94 73 LEU A C 1
ATOM 541 O O . LEU A 1 73 ? -10.614 -5.807 -15.525 1.00 81.94 73 LEU A O 1
ATOM 545 N N . ARG A 1 74 ? -12.374 -5.170 -14.306 1.00 83.25 74 ARG A N 1
ATOM 546 C CA . ARG A 1 74 ? -11.765 -3.889 -13.894 1.00 83.25 74 ARG A CA 1
ATOM 547 C C . ARG A 1 74 ? -10.576 -4.095 -12.963 1.00 83.25 74 ARG A C 1
ATOM 549 O O . ARG A 1 74 ? -9.586 -3.381 -13.100 1.00 83.25 74 ARG A O 1
ATOM 556 N N . LEU A 1 75 ? -10.651 -5.063 -12.046 1.00 85.44 75 LEU A N 1
ATOM 557 C CA . LEU A 1 75 ? -9.529 -5.405 -11.168 1.00 85.44 75 LEU A CA 1
ATOM 558 C C . LEU A 1 75 ? -8.337 -5.937 -11.975 1.00 85.44 75 LEU A C 1
ATOM 560 O O . LEU A 1 75 ? -7.210 -5.495 -11.763 1.00 85.44 75 LEU A O 1
ATOM 564 N N . ALA A 1 76 ? -8.591 -6.833 -12.931 1.00 85.75 76 ALA A N 1
ATOM 565 C CA . ALA A 1 76 ? -7.566 -7.382 -13.810 1.00 85.75 76 ALA A CA 1
ATOM 566 C C . ALA A 1 76 ? -6.936 -6.296 -14.692 1.00 85.75 76 ALA A C 1
ATOM 568 O O . ALA A 1 76 ? -5.713 -6.217 -14.773 1.00 85.75 76 ALA A O 1
ATOM 569 N N . LEU A 1 77 ? -7.743 -5.420 -15.300 1.00 88.44 77 LEU A N 1
ATOM 570 C CA . LEU A 1 77 ? -7.244 -4.307 -16.114 1.00 88.44 77 LEU A CA 1
ATOM 571 C C . LEU A 1 77 ? -6.432 -3.308 -15.282 1.00 88.44 77 LEU A C 1
ATOM 573 O O . LEU A 1 77 ? -5.323 -2.949 -15.671 1.00 88.44 77 LEU A O 1
ATOM 577 N N . GLY A 1 78 ? -6.940 -2.893 -14.119 1.00 87.81 78 GLY A N 1
ATOM 578 C CA . GLY A 1 78 ? -6.220 -1.993 -13.217 1.00 87.81 78 GLY A CA 1
ATOM 579 C C . GLY A 1 78 ? -4.904 -2.599 -12.720 1.00 87.81 78 GLY A C 1
ATOM 580 O O . GLY A 1 78 ? -3.866 -1.941 -12.752 1.00 87.81 78 GLY A O 1
ATOM 581 N N . GLY A 1 79 ? -4.920 -3.879 -12.336 1.00 88.25 79 GLY A N 1
ATOM 582 C CA . GLY A 1 79 ? -3.723 -4.619 -11.936 1.00 88.25 79 GLY A CA 1
ATOM 583 C C . GLY A 1 79 ? -2.709 -4.769 -13.072 1.00 88.25 79 GLY A C 1
ATOM 584 O O . GLY A 1 79 ? -1.516 -4.564 -12.855 1.00 88.25 79 GLY A O 1
ATOM 585 N N . ALA A 1 80 ? -3.170 -5.053 -14.294 1.00 90.00 80 ALA A N 1
ATOM 586 C CA . ALA A 1 80 ? -2.316 -5.163 -15.473 1.00 90.00 80 ALA A CA 1
ATOM 587 C C . ALA A 1 80 ? -1.623 -3.836 -15.807 1.00 90.00 80 ALA A C 1
ATOM 589 O O . ALA A 1 80 ? -0.427 -3.835 -16.090 1.00 90.00 80 ALA A O 1
ATOM 590 N N . VAL A 1 81 ? -2.333 -2.705 -15.715 1.00 91.31 81 VAL A N 1
ATOM 591 C CA . VAL A 1 81 ? -1.742 -1.372 -15.923 1.00 91.31 81 VAL A CA 1
ATOM 592 C C . VAL A 1 81 ? -0.655 -1.090 -14.883 1.00 91.31 81 VAL A C 1
ATOM 594 O O . VAL A 1 81 ? 0.439 -0.674 -15.253 1.00 91.31 81 VAL A O 1
ATOM 597 N N . ILE A 1 82 ? -0.904 -1.382 -13.603 1.00 89.50 82 ILE A N 1
ATOM 598 C CA . ILE A 1 82 ? 0.084 -1.190 -12.526 1.00 89.50 82 ILE A CA 1
ATOM 599 C C . ILE A 1 82 ? 1.311 -2.086 -12.734 1.00 89.50 82 ILE A C 1
ATOM 601 O O . ILE A 1 82 ? 2.446 -1.616 -12.627 1.00 89.50 82 ILE A O 1
ATOM 605 N N . ALA A 1 83 ? 1.105 -3.361 -13.074 1.00 87.50 83 ALA A N 1
ATOM 606 C CA . ALA A 1 83 ? 2.190 -4.297 -13.360 1.00 87.50 83 ALA A CA 1
ATOM 607 C C . ALA A 1 83 ? 3.010 -3.859 -14.582 1.00 87.50 83 ALA A C 1
ATOM 609 O O . ALA A 1 83 ? 4.240 -3.912 -14.555 1.00 87.50 83 ALA A O 1
ATOM 610 N N . PHE A 1 84 ? 2.346 -3.364 -15.629 1.00 89.50 84 PHE A N 1
ATOM 611 C CA . PHE A 1 84 ? 3.007 -2.806 -16.802 1.00 89.50 84 PHE A CA 1
ATOM 612 C C . PHE A 1 84 ? 3.827 -1.559 -16.449 1.00 89.50 84 PHE A C 1
ATOM 614 O O . PHE A 1 84 ? 4.979 -1.455 -16.864 1.00 89.50 84 PHE A O 1
ATOM 621 N N . SER A 1 85 ? 3.297 -0.648 -15.626 1.00 86.75 85 SER A N 1
ATOM 622 C CA . SER A 1 85 ? 4.042 0.520 -15.142 1.00 86.75 85 SER A CA 1
ATOM 623 C C . SER A 1 85 ? 5.287 0.132 -14.338 1.00 86.75 85 SER A C 1
ATOM 625 O O . SER A 1 85 ? 6.344 0.723 -14.558 1.00 86.75 85 SER A O 1
ATOM 627 N N . LEU A 1 86 ? 5.206 -0.883 -13.464 1.00 85.88 86 LEU A N 1
ATOM 628 C CA . LEU A 1 86 ? 6.382 -1.426 -12.767 1.00 85.88 86 LEU A CA 1
ATOM 629 C C . LEU A 1 86 ? 7.387 -2.043 -13.738 1.00 85.88 86 LEU A C 1
ATOM 631 O O . LEU A 1 86 ? 8.587 -1.821 -13.601 1.00 85.88 86 LEU A O 1
ATOM 635 N N . TRP A 1 87 ? 6.915 -2.807 -14.723 1.00 86.38 87 TRP A N 1
ATOM 636 C CA . TRP A 1 87 ? 7.780 -3.439 -15.715 1.00 86.38 87 TRP A CA 1
ATOM 637 C C . TRP A 1 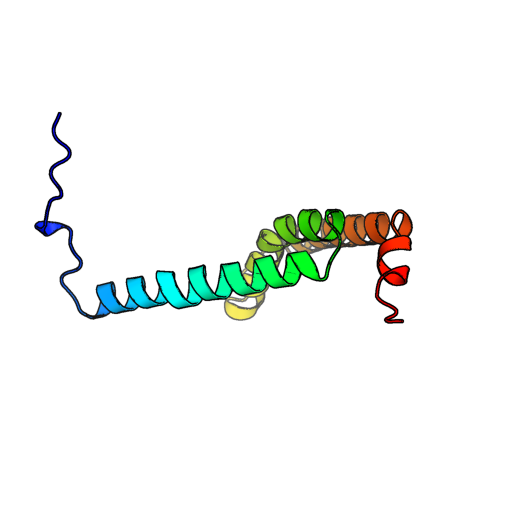87 ? 8.541 -2.399 -16.545 1.00 86.38 87 TRP A C 1
ATOM 639 O O . TRP A 1 87 ? 9.758 -2.507 -16.695 1.00 86.38 87 TRP A O 1
ATOM 649 N N . VAL A 1 88 ? 7.851 -1.357 -17.017 1.00 86.94 88 VAL A N 1
ATOM 650 C CA . VAL A 1 88 ? 8.462 -0.205 -17.691 1.00 86.94 88 VAL A CA 1
ATOM 651 C C . VAL A 1 88 ? 9.482 0.454 -16.761 1.00 86.94 88 VAL A C 1
ATOM 653 O O . VAL A 1 88 ? 10.649 0.587 -17.128 1.00 86.94 88 VAL A O 1
ATOM 656 N N . ASN A 1 89 ? 9.091 0.809 -15.535 1.00 84.56 89 ASN A N 1
ATOM 657 C CA . ASN A 1 89 ? 9.989 1.452 -14.578 1.00 84.56 89 ASN A CA 1
ATOM 658 C C . ASN A 1 89 ? 11.263 0.616 -14.321 1.00 84.56 89 ASN A C 1
ATOM 660 O O . ASN A 1 89 ? 12.367 1.141 -14.457 1.00 84.56 89 ASN A O 1
ATOM 664 N N . ALA A 1 90 ? 11.135 -0.693 -14.090 1.00 81.31 90 ALA A N 1
ATOM 665 C CA . ALA A 1 90 ? 12.268 -1.598 -13.898 1.00 81.31 90 ALA A CA 1
ATOM 666 C C . ALA A 1 90 ? 13.138 -1.749 -15.160 1.00 81.31 90 ALA A C 1
ATOM 668 O O . ALA A 1 90 ? 14.364 -1.854 -15.069 1.00 81.31 90 ALA A O 1
ATOM 669 N N . ARG A 1 91 ? 12.526 -1.746 -16.353 1.00 80.75 91 ARG A N 1
ATOM 670 C CA . ARG A 1 91 ? 13.232 -1.899 -17.632 1.00 80.75 91 ARG A CA 1
ATOM 671 C C . ARG A 1 91 ? 14.047 -0.663 -18.015 1.00 80.75 91 ARG A C 1
ATOM 673 O O . ARG A 1 91 ? 15.107 -0.822 -18.631 1.00 80.75 91 ARG A O 1
ATOM 680 N N . PHE A 1 92 ? 13.563 0.534 -17.681 1.00 74.88 92 PHE A N 1
ATOM 681 C CA . PHE A 1 92 ? 14.222 1.810 -17.987 1.00 74.88 92 PHE A CA 1
ATOM 682 C C . PHE A 1 92 ? 15.103 2.336 -16.839 1.00 74.88 92 PHE A C 1
ATOM 684 O O . PHE A 1 92 ? 16.046 3.081 -17.106 1.00 74.88 92 PHE A O 1
ATOM 691 N N . HIS A 1 93 ? 14.920 1.852 -15.600 1.00 67.81 93 HIS A N 1
ATOM 692 C CA . HIS A 1 93 ? 15.796 2.139 -14.452 1.00 67.81 93 HIS A CA 1
ATOM 693 C C . HIS A 1 93 ? 16.533 0.901 -13.867 1.00 67.81 93 HIS A C 1
ATOM 695 O O . HIS A 1 93 ? 16.439 0.639 -12.668 1.00 67.81 93 HIS A O 1
ATOM 701 N N . PRO A 1 94 ? 17.382 0.168 -14.627 1.00 55.81 94 PRO A N 1
ATOM 702 C CA . PRO A 1 94 ? 18.130 -0.987 -14.096 1.00 55.81 94 PRO A CA 1
ATOM 703 C C . PRO A 1 94 ? 19.199 -0.628 -13.044 1.00 55.81 94 PRO A C 1
ATOM 705 O O . PRO A 1 94 ? 19.721 -1.503 -12.354 1.00 55.81 94 PRO A O 1
ATOM 708 N N . ARG A 1 95 ? 19.580 0.654 -12.939 1.00 53.41 95 ARG A N 1
ATOM 709 C CA . ARG A 1 95 ? 20.754 1.106 -12.168 1.00 53.41 95 ARG A CA 1
ATOM 710 C C . ARG A 1 95 ? 20.538 1.182 -10.652 1.00 53.41 95 ARG A C 1
ATOM 712 O O . ARG A 1 95 ? 21.525 1.246 -9.929 1.00 53.41 95 ARG A O 1
ATOM 719 N N . ALA A 1 96 ? 19.303 1.094 -10.156 1.00 52.38 96 ALA A N 1
ATOM 720 C CA . ALA A 1 96 ? 19.036 1.069 -8.713 1.00 52.38 96 ALA A CA 1
ATOM 721 C C . ALA A 1 96 ? 19.520 -0.232 -8.033 1.00 52.38 96 ALA A C 1
ATOM 723 O O . ALA A 1 96 ? 19.862 -0.220 -6.855 1.00 52.38 96 ALA A O 1
ATOM 724 N N . ARG A 1 97 ? 19.645 -1.342 -8.781 1.00 52.12 97 ARG A N 1
ATOM 725 C CA . ARG A 1 97 ? 20.187 -2.614 -8.261 1.00 52.12 97 ARG A CA 1
ATOM 726 C C . ARG A 1 97 ? 21.705 -2.610 -8.038 1.00 52.12 97 ARG A C 1
ATOM 728 O O . ARG A 1 97 ? 22.190 -3.433 -7.272 1.00 52.12 97 ARG A O 1
ATOM 735 N N . LEU A 1 98 ? 22.458 -1.710 -8.677 1.00 51.56 98 LEU A N 1
ATOM 736 C CA . LEU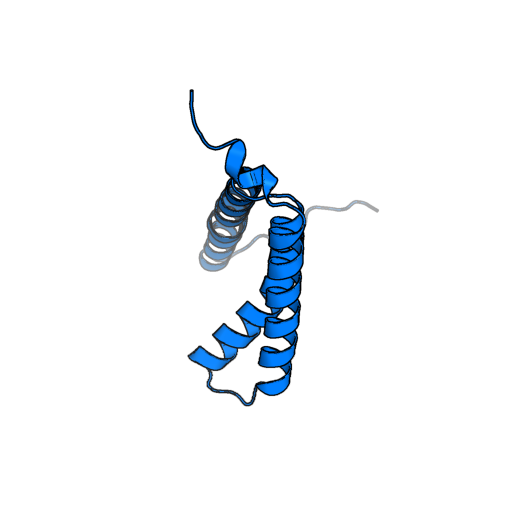 A 1 98 ? 23.930 -1.690 -8.606 1.00 51.56 98 LEU A CA 1
ATOM 737 C C . LEU A 1 98 ? 24.485 -0.919 -7.394 1.00 51.56 98 LEU A C 1
ATOM 739 O O . LEU A 1 98 ? 25.656 -1.080 -7.073 1.00 51.56 98 LEU A O 1
ATOM 743 N N . ALA A 1 99 ? 23.667 -0.119 -6.701 1.00 52.22 99 ALA A N 1
ATOM 744 C CA . ALA A 1 99 ? 24.093 0.643 -5.519 1.00 52.22 99 ALA A CA 1
ATOM 745 C C . ALA A 1 99 ? 23.936 -0.125 -4.188 1.00 52.22 99 ALA A C 1
ATOM 747 O O . ALA A 1 99 ? 24.384 0.356 -3.153 1.00 52.22 99 ALA A O 1
ATOM 748 N N . ALA A 1 100 ? 23.318 -1.311 -4.210 1.00 52.97 100 ALA A N 1
ATOM 749 C CA . ALA A 1 100 ? 23.100 -2.154 -3.031 1.00 52.97 100 ALA A CA 1
ATOM 750 C C . ALA A 1 100 ? 24.185 -3.229 -2.827 1.00 52.97 100 ALA A C 1
ATOM 752 O O . ALA A 1 100 ? 24.030 -4.083 -1.959 1.00 52.97 100 ALA A O 1
ATOM 753 N N . VAL A 1 101 ? 25.271 -3.214 -3.612 1.00 48.19 101 VAL A N 1
ATOM 754 C CA . VAL A 1 101 ? 26.465 -4.012 -3.301 1.00 48.19 101 VAL A CA 1
ATOM 755 C C . VAL A 1 101 ? 27.278 -3.222 -2.270 1.00 48.19 101 VAL A C 1
ATOM 757 O O . VAL A 1 101 ? 27.815 -2.169 -2.625 1.00 48.19 101 VAL A O 1
ATOM 760 N N . PRO A 1 102 ? 27.360 -3.675 -1.007 1.00 54.81 102 PRO A N 1
ATOM 761 C CA . PRO A 1 102 ? 28.240 -3.047 -0.037 1.00 54.81 102 PRO A CA 1
ATOM 762 C C . PRO A 1 102 ? 29.692 -3.277 -0.472 1.00 54.81 102 PRO A C 1
ATOM 764 O O . PRO A 1 102 ? 30.046 -4.375 -0.906 1.00 54.81 102 PRO A O 1
ATOM 767 N N . LYS A 1 103 ? 30.512 -2.227 -0.388 1.00 43.94 103 LYS A N 1
ATOM 768 C CA . LYS A 1 103 ? 31.965 -2.379 -0.281 1.00 43.94 103 LYS A CA 1
ATOM 769 C C . LYS A 1 103 ? 32.327 -2.604 1.177 1.00 43.94 103 LYS A C 1
ATOM 771 O O . LYS A 1 103 ? 31.656 -1.972 2.024 1.00 43.94 103 LYS A O 1
#

Radius of gyration: 20.49 Å; chains: 1; bounding box: 52×47×45 Å

Sequence (103 aa):
MPCRRDAGKLPSTPTQWGILAWLGLAASGLGLYLWNRGACVVDAGTLAVMNNALVPAGLLVNLLIWNRDADLLRLALGGAVIAFSLWVNARFHPRARLAAVPK

Secondary structure (DSSP, 8-state):
------GGGS--SHHHHHHHHHIIIIIIIIHHHHHHHHHHHS-HHHHHHHHHHHHHHHHHHHHHHH-----HHHHHHHHHHHHHHHHHHHHH-GGGGGGGS--